Protein AF-A0A239PU44-F1 (afdb_monomer)

Mean predicted aligned error: 12.12 Å

Structure (mmCIF, N/CA/C/O backbone):
data_AF-A0A239PU44-F1
#
_entry.id   AF-A0A239PU44-F1
#
loop_
_atom_site.group_PDB
_atom_site.id
_atom_site.type_symbol
_atom_site.label_atom_id
_atom_site.label_alt_id
_atom_site.label_comp_id
_atom_site.label_asym_id
_atom_site.label_entity_id
_atom_site.label_seq_id
_atom_site.pdbx_PDB_ins_code
_atom_site.Cartn_x
_atom_site.Cartn_y
_atom_site.Cartn_z
_atom_site.occupancy
_atom_site.B_iso_or_equiv
_atom_site.auth_seq_id
_atom_site.auth_comp_id
_atom_site.auth_asym_id
_atom_site.auth_atom_id
_atom_site.pdbx_PDB_model_num
ATOM 1 N N . MET A 1 1 ? 9.292 5.115 5.895 1.00 65.56 1 MET A N 1
ATOM 2 C CA . MET A 1 1 ? 8.754 4.420 4.707 1.00 65.56 1 MET A CA 1
ATOM 3 C C . MET A 1 1 ? 9.204 5.001 3.378 1.00 65.56 1 MET A C 1
ATOM 5 O O . MET A 1 1 ? 9.672 4.224 2.562 1.00 65.56 1 MET A O 1
ATOM 9 N N . ASN A 1 2 ? 9.141 6.322 3.161 1.00 67.75 2 ASN A N 1
ATOM 10 C CA . ASN A 1 2 ? 9.729 6.926 1.953 1.00 67.75 2 ASN A CA 1
ATOM 11 C C . ASN A 1 2 ? 11.203 6.542 1.766 1.00 67.75 2 ASN A C 1
ATOM 13 O O . ASN A 1 2 ? 11.635 6.293 0.648 1.00 67.75 2 ASN A O 1
ATOM 17 N N . ARG A 1 3 ? 11.947 6.391 2.871 1.00 77.75 3 ARG A N 1
ATOM 18 C CA . ARG A 1 3 ? 13.293 5.804 2.870 1.00 77.75 3 ARG A CA 1
ATOM 19 C C . ARG A 1 3 ? 13.322 4.351 2.371 1.00 77.75 3 ARG A C 1
ATOM 21 O O . ARG A 1 3 ? 14.103 4.056 1.486 1.00 77.75 3 ARG A O 1
ATOM 28 N N . THR A 1 4 ? 12.452 3.474 2.875 1.00 73.31 4 THR A N 1
ATOM 29 C CA . THR A 1 4 ? 12.359 2.056 2.469 1.00 73.31 4 THR A CA 1
ATOM 30 C C . THR A 1 4 ? 11.954 1.894 1.003 1.00 73.31 4 THR A C 1
ATOM 32 O O . THR A 1 4 ? 12.549 1.089 0.299 1.00 73.31 4 THR A O 1
ATOM 35 N N . ILE A 1 5 ? 10.981 2.686 0.536 1.00 70.75 5 ILE A N 1
ATOM 36 C CA . ILE A 1 5 ? 10.567 2.732 -0.872 1.00 70.75 5 ILE A CA 1
ATOM 37 C C . ILE A 1 5 ? 11.750 3.172 -1.733 1.00 70.75 5 ILE A C 1
ATOM 39 O O . ILE A 1 5 ? 12.117 2.455 -2.654 1.00 70.75 5 ILE A O 1
ATOM 43 N N . LYS A 1 6 ? 12.396 4.299 -1.395 1.00 74.38 6 LYS A N 1
ATOM 44 C CA . LYS A 1 6 ? 13.578 4.787 -2.122 1.00 74.38 6 LYS A CA 1
ATOM 45 C C . LYS A 1 6 ? 14.726 3.781 -2.115 1.00 74.38 6 LYS A C 1
ATOM 47 O O . LYS A 1 6 ? 15.371 3.607 -3.134 1.00 74.38 6 LYS A O 1
ATOM 52 N N . GLU A 1 7 ? 15.007 3.113 -1.003 1.00 70.69 7 GLU A N 1
ATOM 53 C CA . GLU A 1 7 ? 16.078 2.110 -0.946 1.00 70.69 7 GLU A CA 1
ATOM 54 C C . GLU A 1 7 ? 15.757 0.885 -1.814 1.00 70.69 7 GLU A C 1
ATOM 56 O O . GLU A 1 7 ? 16.637 0.399 -2.525 1.00 70.69 7 GLU A O 1
ATOM 61 N N . ALA A 1 8 ? 14.504 0.422 -1.811 1.00 63.75 8 ALA A N 1
ATOM 62 C CA . ALA A 1 8 ? 14.069 -0.704 -2.628 1.00 63.75 8 ALA A CA 1
ATOM 63 C C . ALA A 1 8 ? 14.060 -0.377 -4.125 1.00 63.75 8 ALA A C 1
ATOM 65 O O . ALA A 1 8 ? 14.386 -1.248 -4.924 1.00 63.75 8 ALA A O 1
ATOM 66 N N . THR A 1 9 ? 13.718 0.855 -4.509 1.00 67.69 9 THR A N 1
ATOM 67 C CA . THR A 1 9 ? 13.592 1.221 -5.923 1.00 67.69 9 THR A CA 1
ATOM 68 C C . THR A 1 9 ? 14.845 1.848 -6.508 1.00 67.69 9 THR A C 1
ATOM 70 O O . THR A 1 9 ? 15.152 1.539 -7.647 1.00 67.69 9 THR A O 1
ATOM 73 N N . VAL A 1 10 ? 15.594 2.666 -5.764 1.00 65.56 10 VAL A N 1
ATOM 74 C CA . VAL A 1 10 ? 16.726 3.451 -6.298 1.00 65.56 10 VAL A CA 1
ATOM 75 C C . VAL A 1 10 ? 18.067 2.722 -6.176 1.00 65.56 10 VAL A C 1
ATOM 77 O O . VAL A 1 10 ? 18.938 2.928 -7.009 1.00 65.56 10 VAL A O 1
ATOM 80 N N . LYS A 1 11 ? 18.272 1.881 -5.150 1.00 62.88 11 LYS A N 1
ATOM 81 C CA . LYS A 1 11 ? 19.582 1.235 -4.909 1.00 62.88 11 LYS A CA 1
ATOM 82 C C . LYS A 1 11 ? 19.694 -0.211 -5.395 1.00 62.88 11 LYS A C 1
ATOM 84 O O . LYS A 1 11 ? 20.810 -0.696 -5.536 1.00 62.88 11 LYS A O 1
ATOM 89 N N . ARG A 1 12 ? 18.578 -0.923 -5.589 1.00 64.31 12 ARG A N 1
ATOM 90 C CA . ARG A 1 12 ? 18.581 -2.371 -5.886 1.00 64.31 12 ARG A CA 1
ATOM 91 C C . ARG A 1 12 ? 18.319 -2.734 -7.344 1.00 64.31 12 ARG A C 1
ATOM 93 O O . ARG A 1 12 ? 18.649 -3.851 -7.726 1.00 64.31 12 ARG A O 1
ATOM 100 N N . PHE A 1 13 ? 17.733 -1.839 -8.133 1.00 65.50 13 PHE A N 1
ATOM 101 C CA . PHE A 1 13 ? 17.326 -2.139 -9.503 1.00 65.50 13 PHE A CA 1
ATOM 102 C C . PHE A 1 13 ? 17.782 -1.027 -10.440 1.00 65.50 13 PHE A C 1
ATOM 104 O O . PHE A 1 13 ? 17.554 0.149 -10.164 1.00 65.50 13 PHE A O 1
ATOM 111 N N . HIS A 1 14 ? 18.420 -1.418 -11.541 1.00 71.44 14 HIS A N 1
ATOM 112 C CA . HIS A 1 14 ? 18.578 -0.551 -12.698 1.00 71.44 14 HIS A CA 1
ATOM 113 C C . HIS A 1 14 ? 17.301 -0.669 -13.534 1.00 71.44 14 HIS A C 1
ATOM 115 O O . HIS A 1 14 ? 16.811 -1.780 -13.736 1.00 71.44 14 HIS A O 1
ATOM 121 N N . TYR A 1 15 ? 16.745 0.459 -13.972 1.00 76.06 15 TYR A N 1
ATOM 122 C CA . TYR A 1 15 ? 15.602 0.468 -14.883 1.00 76.06 15 TYR A CA 1
ATOM 123 C C . TYR A 1 15 ? 16.072 0.916 -16.254 1.00 76.06 15 TYR A C 1
ATOM 125 O O . TYR A 1 15 ? 16.744 1.943 -16.361 1.00 76.06 15 TYR A O 1
ATOM 133 N N . ASP A 1 16 ? 15.680 0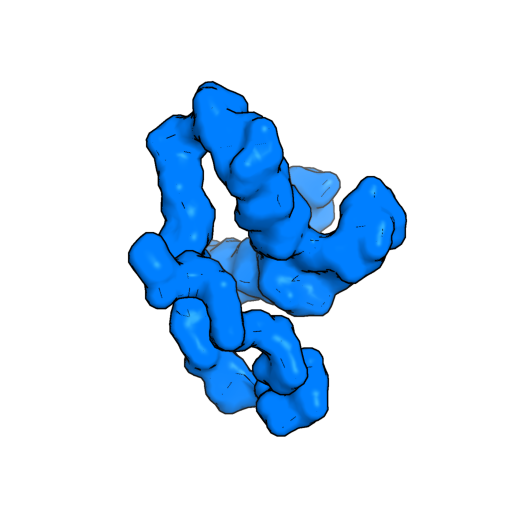.170 -17.281 1.00 75.00 16 ASP A N 1
ATOM 134 C CA . ASP A 1 16 ? 15.979 0.529 -18.669 1.00 75.00 16 ASP A CA 1
ATOM 135 C C . ASP A 1 16 ? 14.980 1.564 -19.200 1.00 75.00 16 ASP A C 1
ATOM 137 O O . ASP A 1 16 ? 15.290 2.355 -20.088 1.00 75.00 16 ASP A O 1
ATOM 141 N N . ASN A 1 17 ? 13.763 1.577 -18.645 1.00 78.94 17 ASN A N 1
ATOM 142 C CA . ASN A 1 17 ? 12.704 2.504 -19.018 1.00 78.94 17 ASN A CA 1
ATOM 143 C C . ASN A 1 17 ? 11.851 2.927 -17.809 1.00 78.94 17 ASN A C 1
ATOM 145 O O . ASN A 1 17 ? 11.831 2.282 -16.756 1.00 78.94 17 ASN A O 1
ATOM 149 N N . HIS A 1 18 ? 11.115 4.028 -17.970 1.00 82.50 18 HIS A N 1
ATOM 150 C CA . HIS A 1 18 ? 10.243 4.549 -16.917 1.00 82.50 18 HIS A CA 1
ATOM 151 C C . HIS A 1 18 ? 9.058 3.628 -16.590 1.00 82.50 18 HIS A C 1
ATOM 153 O O . HIS A 1 18 ? 8.568 3.655 -15.460 1.00 82.50 18 HIS A O 1
ATOM 159 N N . ASP A 1 19 ? 8.611 2.790 -17.523 1.00 83.00 19 ASP A N 1
ATOM 160 C CA . ASP A 1 19 ? 7.454 1.913 -17.318 1.00 83.00 19 ASP A CA 1
ATOM 161 C C . ASP A 1 19 ? 7.759 0.756 -16.356 1.00 83.00 19 ASP A C 1
ATOM 163 O O . ASP A 1 19 ? 6.923 0.399 -15.519 1.00 83.00 19 ASP A O 1
ATOM 167 N N . GLN A 1 20 ? 8.987 0.231 -16.381 1.00 80.12 20 GLN A N 1
ATOM 168 C CA . GLN A 1 20 ? 9.478 -0.750 -15.411 1.00 80.12 20 GLN A CA 1
ATOM 169 C C . GLN A 1 20 ? 9.493 -0.165 -13.992 1.00 80.12 20 GLN A C 1
ATOM 171 O O . GLN A 1 20 ? 9.052 -0.820 -13.043 1.00 80.12 20 GLN A O 1
ATOM 176 N N . LEU A 1 21 ? 9.935 1.090 -13.842 1.00 82.38 21 LEU A N 1
ATOM 177 C CA . LEU A 1 21 ? 9.906 1.794 -12.558 1.00 82.38 21 LEU A CA 1
ATOM 178 C C . LEU A 1 21 ? 8.465 1.995 -12.066 1.00 82.38 21 LEU A C 1
A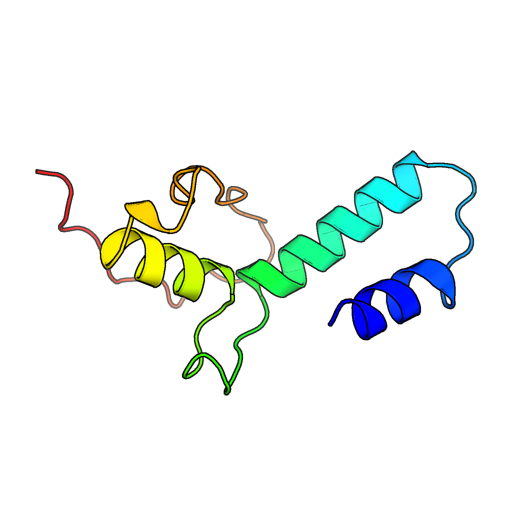TOM 180 O O . LEU A 1 21 ? 8.176 1.735 -10.897 1.00 82.38 21 LEU A O 1
ATOM 184 N N . ARG A 1 22 ? 7.549 2.424 -12.946 1.00 84.12 22 ARG A N 1
ATOM 185 C CA . ARG A 1 22 ? 6.128 2.626 -12.606 1.00 84.12 22 ARG A CA 1
ATOM 186 C C . ARG A 1 22 ? 5.469 1.332 -12.142 1.00 84.12 22 ARG A C 1
ATOM 188 O O . ARG A 1 22 ? 4.801 1.333 -11.110 1.00 84.12 22 ARG A O 1
ATOM 195 N N . THR A 1 23 ? 5.703 0.237 -12.859 1.00 84.69 23 THR A N 1
ATOM 196 C CA . THR A 1 23 ? 5.159 -1.086 -12.520 1.00 84.69 23 THR A CA 1
ATOM 197 C C . THR A 1 23 ? 5.683 -1.558 -11.167 1.00 84.69 23 THR A C 1
ATOM 199 O O . THR A 1 23 ? 4.907 -1.913 -10.285 1.00 84.69 23 THR A O 1
ATOM 202 N N . ARG A 1 24 ? 6.998 -1.461 -10.937 1.00 81.19 24 ARG A N 1
ATOM 203 C CA . ARG A 1 24 ? 7.596 -1.896 -9.669 1.00 81.19 24 ARG A CA 1
ATOM 204 C C . ARG A 1 24 ? 7.134 -1.054 -8.480 1.00 81.19 24 ARG A C 1
ATOM 206 O O . ARG A 1 24 ? 6.935 -1.586 -7.387 1.00 81.19 24 ARG A O 1
ATOM 213 N N . LEU A 1 25 ? 6.962 0.253 -8.678 1.00 82.75 25 LEU A N 1
ATOM 214 C CA . LEU A 1 25 ? 6.376 1.133 -7.669 1.00 82.75 25 LEU A CA 1
ATOM 215 C C . LEU A 1 25 ? 4.934 0.733 -7.355 1.00 82.75 25 LEU A C 1
ATOM 217 O O . LEU A 1 25 ? 4.578 0.687 -6.179 1.00 82.75 25 LEU A O 1
ATOM 221 N N . ALA A 1 26 ? 4.128 0.413 -8.370 1.00 84.06 26 ALA A N 1
ATOM 222 C CA . ALA A 1 26 ? 2.757 -0.049 -8.177 1.00 84.06 26 ALA A CA 1
ATOM 223 C C . ALA A 1 26 ? 2.706 -1.354 -7.365 1.00 84.06 26 ALA A C 1
ATOM 225 O O . ALA A 1 26 ? 1.968 -1.414 -6.382 1.00 84.06 26 ALA A O 1
ATOM 226 N N . ASP A 1 27 ? 3.550 -2.341 -7.687 1.00 83.38 27 ASP A N 1
ATOM 227 C CA . ASP A 1 27 ? 3.651 -3.600 -6.934 1.00 83.38 27 ASP A CA 1
ATOM 228 C C . ASP A 1 27 ? 4.016 -3.358 -5.465 1.00 83.38 27 ASP A C 1
ATOM 230 O O . ASP A 1 27 ? 3.399 -3.909 -4.551 1.00 83.38 27 ASP A O 1
ATOM 234 N N . PHE A 1 28 ? 5.021 -2.509 -5.221 1.00 79.75 28 PHE A N 1
ATOM 235 C CA . PHE A 1 28 ? 5.471 -2.201 -3.867 1.00 79.75 28 PHE A CA 1
ATOM 236 C C . PHE A 1 28 ? 4.378 -1.491 -3.063 1.00 79.75 28 PHE A C 1
ATOM 238 O O . PHE A 1 28 ? 4.136 -1.826 -1.902 1.00 79.75 28 PHE A O 1
ATOM 245 N N . LEU A 1 29 ? 3.710 -0.512 -3.679 1.00 83.94 29 LEU A N 1
ATOM 246 C CA . LEU A 1 29 ? 2.600 0.209 -3.066 1.00 83.94 29 LEU A CA 1
ATOM 247 C C . LEU A 1 29 ? 1.429 -0.729 -2.774 1.00 83.94 29 LEU A C 1
ATOM 249 O O . LEU A 1 29 ? 0.866 -0.648 -1.688 1.00 83.94 29 LEU A O 1
ATOM 253 N N . ALA A 1 30 ? 1.097 -1.647 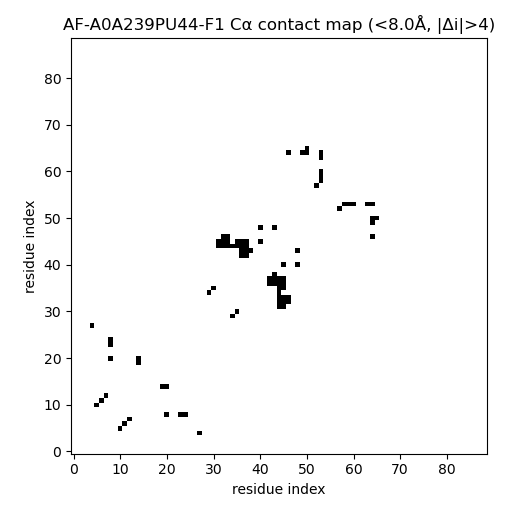-3.683 1.00 83.69 30 ALA A N 1
ATOM 254 C CA . ALA A 1 30 ? 0.041 -2.628 -3.470 1.00 83.69 30 ALA A CA 1
ATOM 255 C C . ALA A 1 30 ? 0.382 -3.582 -2.312 1.00 83.69 30 ALA A C 1
ATOM 257 O O . ALA A 1 30 ? -0.401 -3.735 -1.373 1.00 83.69 30 ALA A O 1
ATOM 258 N N . ALA A 1 31 ? 1.584 -4.163 -2.313 1.00 83.88 31 ALA A N 1
ATOM 259 C CA . ALA A 1 31 ? 2.037 -5.046 -1.241 1.00 83.88 31 ALA A CA 1
ATOM 260 C C . ALA A 1 31 ? 2.042 -4.337 0.122 1.00 83.88 31 ALA A C 1
ATOM 262 O O . ALA A 1 31 ? 1.669 -4.921 1.141 1.00 83.88 31 ALA A O 1
ATOM 263 N N . TYR A 1 32 ? 2.433 -3.062 0.150 1.00 83.38 32 TYR A N 1
ATOM 264 C CA . TYR A 1 32 ? 2.429 -2.282 1.376 1.00 83.38 32 TYR A CA 1
ATOM 265 C C . TYR A 1 32 ? 1.014 -1.917 1.841 1.00 83.38 32 TYR A C 1
ATOM 267 O O . TYR A 1 32 ? 0.685 -2.152 3.002 1.00 83.38 32 TYR A O 1
ATOM 275 N N . ASN A 1 33 ? 0.189 -1.364 0.951 1.00 86.25 33 ASN A N 1
ATOM 276 C CA . ASN A 1 33 ? -1.133 -0.847 1.296 1.00 86.25 33 ASN A CA 1
ATOM 277 C C . ASN A 1 33 ? -2.124 -1.953 1.668 1.00 86.25 33 ASN A C 1
ATOM 279 O O . ASN A 1 33 ? -2.972 -1.712 2.524 1.00 86.25 33 ASN A O 1
ATOM 283 N N . PHE A 1 34 ? -1.997 -3.141 1.063 1.00 84.62 34 PHE A N 1
ATOM 284 C CA . PHE A 1 34 ? -2.962 -4.237 1.213 1.00 84.62 34 PHE A CA 1
ATOM 285 C C . PHE A 1 34 ? -2.387 -5.491 1.878 1.00 84.62 34 PHE A C 1
ATOM 287 O O . PHE A 1 34 ? -3.116 -6.215 2.545 1.00 84.62 34 PHE A O 1
ATOM 294 N N . GLY A 1 35 ? -1.094 -5.779 1.718 1.00 84.00 35 GLY A N 1
ATOM 295 C CA . GLY A 1 35 ? -0.496 -7.011 2.245 1.00 84.00 35 GLY A CA 1
ATOM 296 C C . GLY A 1 35 ? 0.086 -6.871 3.652 1.00 84.00 35 GLY A C 1
ATOM 297 O O . GLY A 1 35 ? 0.069 -7.816 4.441 1.00 84.00 35 GLY A O 1
ATOM 298 N N . ARG A 1 36 ? 0.631 -5.698 3.997 1.00 82.81 36 ARG A N 1
ATOM 299 C CA . ARG A 1 36 ? 1.383 -5.519 5.244 1.00 82.81 36 ARG A CA 1
ATOM 300 C C . ARG A 1 36 ? 0.510 -4.969 6.370 1.00 82.81 36 ARG A C 1
ATOM 302 O O . ARG A 1 36 ? 0.166 -3.792 6.380 1.00 82.81 36 ARG A O 1
ATOM 309 N N . ARG A 1 37 ? 0.266 -5.787 7.396 1.00 86.75 37 ARG A N 1
ATOM 310 C CA . ARG A 1 37 ? -0.324 -5.346 8.671 1.00 86.75 37 ARG A CA 1
ATOM 311 C C . ARG A 1 37 ? 0.708 -4.661 9.560 1.00 86.75 37 ARG A C 1
ATOM 313 O O . ARG A 1 37 ? 1.840 -5.133 9.696 1.00 86.75 37 ARG A O 1
ATOM 320 N N . LEU A 1 38 ? 0.327 -3.546 10.178 1.00 88.88 38 LEU A N 1
ATOM 321 C CA . LEU A 1 38 ? 1.246 -2.712 10.952 1.00 88.88 38 LEU A CA 1
ATOM 322 C C . LEU A 1 38 ? 0.821 -2.629 12.410 1.00 88.88 38 LEU A C 1
ATOM 324 O O . LEU A 1 38 ? -0.287 -2.205 12.725 1.00 88.88 38 LEU A O 1
ATOM 328 N N . LYS A 1 39 ? 1.743 -2.957 13.322 1.00 89.62 39 LYS A N 1
ATOM 329 C CA . LYS A 1 39 ? 1.503 -2.874 14.773 1.00 89.62 39 LYS A CA 1
ATOM 330 C C . LYS A 1 39 ? 1.124 -1.461 15.228 1.00 89.62 39 LYS A C 1
ATOM 332 O O . LYS A 1 39 ? 0.288 -1.309 16.106 1.00 89.62 39 LYS A O 1
ATOM 337 N N . THR A 1 40 ? 1.698 -0.438 14.595 1.00 88.25 40 THR A N 1
ATOM 338 C CA . THR A 1 40 ? 1.396 0.976 14.868 1.00 88.25 40 THR A CA 1
ATOM 339 C C . THR A 1 40 ? -0.025 1.374 14.477 1.00 88.25 40 THR A C 1
ATOM 341 O O . THR A 1 40 ? -0.544 2.339 15.016 1.00 88.25 40 THR A O 1
ATOM 344 N N . LEU A 1 41 ? -0.650 0.640 13.550 1.00 88.88 41 LEU A N 1
ATOM 345 C CA . LEU A 1 41 ? -2.044 0.824 13.140 1.00 88.88 41 LEU A CA 1
ATOM 346 C C . LEU A 1 41 ? -2.954 -0.218 13.807 1.00 88.88 41 LEU A C 1
ATOM 348 O O . LEU A 1 41 ? -3.953 -0.633 13.230 1.00 88.88 41 LEU A O 1
ATOM 352 N N . SER A 1 42 ? -2.571 -0.711 14.990 1.00 89.44 42 SER A N 1
ATOM 353 C CA . SER A 1 42 ? -3.311 -1.746 15.726 1.00 89.44 42 SER A CA 1
ATOM 354 C C . SER A 1 42 ? -3.509 -3.048 14.936 1.00 89.44 42 SER A C 1
ATOM 356 O O . SER A 1 42 ? -4.504 -3.742 15.109 1.00 89.44 42 SER A O 1
ATOM 358 N N . GLY A 1 43 ? -2.562 -3.390 14.058 1.00 89.25 43 GLY A N 1
ATOM 359 C CA . GLY A 1 43 ? -2.637 -4.586 13.216 1.00 89.25 43 GLY A CA 1
ATOM 360 C C . GLY A 1 43 ? -3.428 -4.400 11.921 1.00 89.25 43 GLY A C 1
ATOM 361 O O . GLY A 1 43 ? -3.547 -5.362 11.167 1.00 89.25 43 GLY A O 1
ATOM 362 N N . LEU A 1 44 ? -3.910 -3.190 11.629 1.00 88.44 44 LEU A N 1
ATOM 363 C CA . LEU A 1 44 ? -4.538 -2.866 10.352 1.00 88.44 44 LEU A CA 1
ATOM 364 C C . LEU A 1 44 ? -3.492 -2.712 9.245 1.00 88.44 44 LEU A C 1
ATOM 366 O O . LEU A 1 44 ? -2.333 -2.335 9.476 1.00 88.44 44 LEU A O 1
ATOM 370 N N . THR A 1 45 ? -3.918 -2.995 8.022 1.00 90.69 45 THR A N 1
ATOM 371 C CA . THR A 1 45 ? -3.225 -2.548 6.818 1.00 90.69 45 THR A CA 1
ATOM 372 C C . THR A 1 45 ? -3.407 -1.034 6.651 1.00 90.69 45 THR A C 1
ATOM 374 O O . THR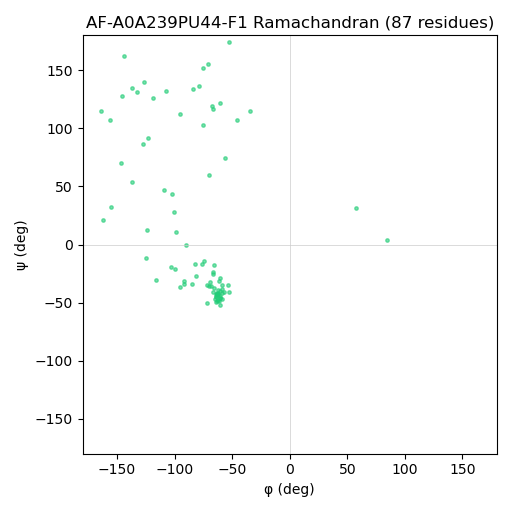 A 1 45 ? -4.377 -0.452 7.152 1.00 90.69 45 THR A O 1
ATOM 377 N N . PRO A 1 46 ? -2.488 -0.359 5.945 1.00 89.12 46 PRO A N 1
ATOM 378 C CA . PRO A 1 46 ? -2.636 1.057 5.633 1.00 89.12 46 PRO A CA 1
ATOM 379 C C . PRO A 1 46 ? -3.972 1.392 4.962 1.00 89.12 46 PRO A C 1
ATOM 381 O O . PRO A 1 46 ? -4.588 2.392 5.322 1.00 89.12 46 PRO A O 1
ATOM 384 N N . TYR A 1 47 ? -4.448 0.554 4.034 1.00 87.75 47 TYR A N 1
ATOM 385 C CA . TYR A 1 47 ? -5.730 0.774 3.363 1.00 87.75 47 TYR A CA 1
ATOM 386 C C . TYR A 1 47 ? -6.921 0.686 4.327 1.00 87.75 47 TYR A C 1
ATOM 388 O O . TYR A 1 47 ? -7.765 1.581 4.343 1.00 87.75 47 TYR A O 1
ATOM 396 N N . GLU A 1 48 ? -6.970 -0.345 5.173 1.00 87.69 48 GLU A N 1
ATOM 397 C CA . GLU A 1 48 ? -8.032 -0.499 6.179 1.00 87.69 48 GLU A CA 1
ATOM 398 C C . GLU A 1 48 ? -8.051 0.680 7.158 1.00 87.69 48 GLU A C 1
ATOM 400 O O . GLU A 1 48 ? -9.114 1.192 7.508 1.00 87.69 48 GLU A O 1
ATOM 405 N N . TYR A 1 49 ? -6.873 1.155 7.570 1.00 89.19 49 TYR A N 1
ATOM 406 C CA . TYR A 1 49 ? -6.758 2.320 8.440 1.00 89.19 49 TYR A CA 1
ATOM 407 C C . TYR A 1 49 ? -7.292 3.596 7.778 1.00 89.19 49 TYR A C 1
ATOM 409 O O . TYR A 1 49 ? -8.025 4.355 8.411 1.00 89.19 49 TYR A O 1
ATOM 417 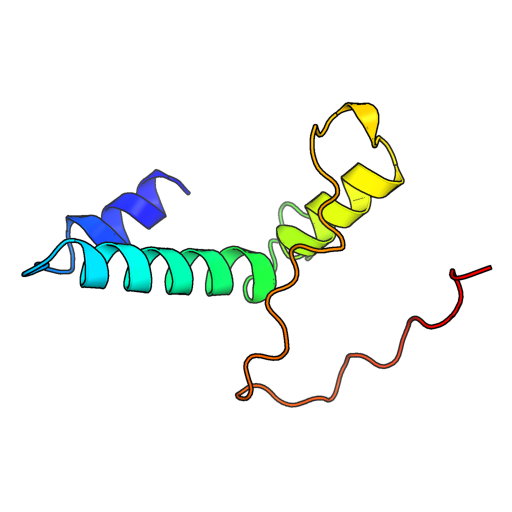N N . ILE A 1 50 ? -6.985 3.813 6.495 1.00 87.69 50 ILE A N 1
ATOM 418 C CA . ILE A 1 50 ? -7.512 4.947 5.723 1.00 87.69 50 ILE A CA 1
ATOM 419 C C . ILE A 1 50 ? -9.037 4.851 5.590 1.00 87.69 50 ILE A C 1
ATOM 421 O O . ILE A 1 50 ? -9.719 5.850 5.796 1.00 87.69 50 ILE A O 1
ATOM 425 N N . CYS A 1 51 ? -9.587 3.666 5.311 1.00 86.44 51 CYS A N 1
ATOM 426 C CA . CYS A 1 51 ? -11.039 3.459 5.243 1.00 86.44 51 CYS A CA 1
ATOM 427 C C . CYS A 1 51 ? -11.723 3.732 6.591 1.00 86.44 51 CYS A C 1
ATOM 429 O O . CYS A 1 51 ? -12.795 4.338 6.639 1.00 86.44 51 CYS A O 1
ATOM 431 N N . LYS A 1 52 ? -11.083 3.336 7.697 1.00 87.00 52 LYS A N 1
ATOM 432 C CA . LYS A 1 52 ? -11.564 3.631 9.049 1.00 87.00 52 LYS A CA 1
ATOM 433 C C . LYS A 1 52 ? -11.586 5.135 9.319 1.00 87.00 52 LYS A C 1
ATOM 435 O O . LYS A 1 52 ? -12.614 5.643 9.753 1.00 87.00 52 LYS A O 1
ATOM 440 N N . ILE A 1 53 ? -10.494 5.846 9.020 1.00 87.06 53 ILE A N 1
ATOM 441 C CA . ILE A 1 53 ? -10.440 7.310 9.165 1.00 87.06 53 ILE A CA 1
ATOM 442 C C . ILE A 1 53 ? -11.484 7.975 8.279 1.00 87.06 53 ILE A C 1
ATOM 444 O O . ILE A 1 53 ? -12.180 8.852 8.760 1.00 87.06 53 ILE A O 1
ATOM 448 N N . TRP A 1 54 ? -11.637 7.548 7.025 1.00 84.62 54 TRP A N 1
ATOM 449 C CA . TRP A 1 54 ? -12.652 8.097 6.125 1.00 84.62 54 TRP A CA 1
ATOM 450 C C . TRP A 1 54 ? -14.067 7.969 6.694 1.00 84.62 54 TRP A C 1
ATOM 452 O O . TRP A 1 54 ? -14.863 8.893 6.595 1.00 84.62 54 TRP A O 1
ATOM 462 N N . THR A 1 55 ? -14.371 6.831 7.319 1.00 81.44 55 THR A N 1
ATOM 463 C CA . THR A 1 55 ? -15.687 6.588 7.922 1.00 81.44 55 THR A CA 1
ATOM 464 C C . THR A 1 55 ? -15.912 7.450 9.167 1.00 81.44 55 THR A C 1
ATOM 466 O O . THR A 1 55 ? -17.032 7.879 9.420 1.00 81.44 55 THR A O 1
ATOM 469 N N . SER A 1 56 ? -14.867 7.698 9.962 1.00 86.00 56 SER A N 1
ATOM 470 C CA . SER A 1 56 ? -14.968 8.498 11.191 1.00 86.00 56 SER A CA 1
ATOM 471 C C . SER A 1 56 ? -14.856 10.007 10.950 1.00 86.00 56 SER A C 1
ATOM 473 O O . SER A 1 56 ? -15.476 10.784 11.666 1.00 86.00 56 SER A O 1
ATOM 475 N N . GLU A 1 57 ? -14.048 10.421 9.976 1.00 86.88 57 GLU A N 1
ATOM 476 C CA . GLU A 1 57 ? -13.653 11.806 9.712 1.00 86.88 57 GLU A CA 1
ATOM 477 C C . GLU A 1 57 ? -13.454 12.034 8.196 1.00 86.88 57 GLU A C 1
ATOM 479 O O . GLU A 1 57 ? -12.318 12.198 7.729 1.00 86.88 57 GLU A O 1
ATOM 484 N N . PRO A 1 58 ? -14.541 12.033 7.404 1.00 79.56 58 PRO A N 1
ATOM 485 C CA . PRO A 1 58 ? -14.466 12.124 5.944 1.00 79.56 58 PRO A CA 1
ATOM 486 C C . PRO A 1 58 ? -13.824 13.432 5.455 1.00 79.56 58 PRO A C 1
ATOM 488 O O . PRO A 1 58 ? -13.094 13.420 4.468 1.00 79.56 58 PRO A O 1
ATOM 491 N N . ASP A 1 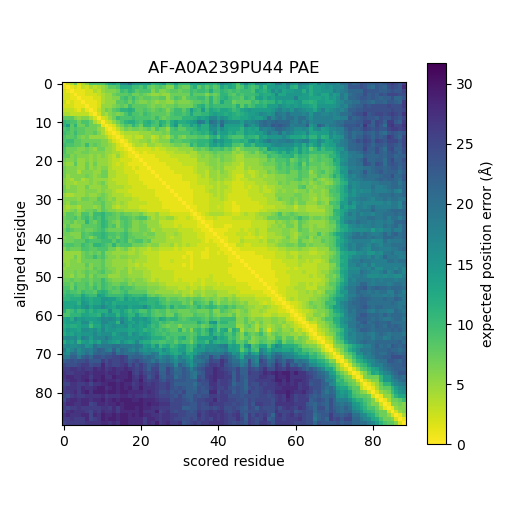59 ? -13.993 14.538 6.186 1.00 82.75 59 ASP A N 1
ATOM 492 C CA . ASP A 1 59 ? -13.485 15.866 5.804 1.00 82.75 59 ASP A CA 1
ATOM 493 C C . ASP A 1 59 ? -11.950 15.965 5.787 1.00 82.75 59 ASP A C 1
ATOM 495 O O . ASP A 1 59 ? -11.378 16.876 5.185 1.00 82.75 59 ASP A O 1
ATOM 499 N N . ARG A 1 60 ? -11.245 15.024 6.433 1.00 81.81 60 ARG A N 1
ATOM 500 C CA . ARG A 1 60 ? -9.771 15.001 6.458 1.00 81.81 60 ARG A CA 1
ATOM 501 C C . ARG A 1 60 ? -9.148 14.546 5.145 1.00 81.81 60 ARG A C 1
ATOM 503 O O . ARG A 1 60 ? -7.936 14.668 4.963 1.00 81.81 60 ARG A O 1
ATOM 510 N N . LEU A 1 61 ? -9.942 13.966 4.256 1.00 78.19 61 LEU A N 1
ATOM 511 C CA . LEU A 1 61 ? -9.483 13.377 3.011 1.00 78.19 61 LEU A CA 1
ATOM 512 C C . LEU A 1 61 ? -10.292 13.982 1.859 1.00 78.19 61 LEU A C 1
ATOM 514 O O . LEU A 1 61 ? -11.491 14.198 1.943 1.00 78.19 61 LEU A O 1
ATOM 518 N N . THR A 1 62 ? -9.636 14.265 0.738 1.00 78.00 62 THR A N 1
ATOM 519 C CA . THR A 1 62 ? -10.320 14.858 -0.426 1.00 78.00 62 THR A CA 1
ATOM 520 C C . THR A 1 62 ? -11.030 13.805 -1.282 1.00 78.00 62 THR A C 1
ATOM 522 O O . THR A 1 62 ? -11.858 14.139 -2.125 1.00 78.00 62 THR A O 1
ATOM 525 N N . ARG A 1 63 ? -10.686 12.520 -1.124 1.00 76.62 63 ARG A N 1
ATOM 526 C CA . ARG A 1 63 ? -11.130 11.451 -2.024 1.00 76.62 63 ARG A CA 1
ATOM 527 C C . ARG A 1 63 ? -11.563 10.214 -1.250 1.00 76.62 63 ARG A C 1
ATOM 529 O O . ARG A 1 63 ? -10.831 9.745 -0.384 1.00 76.62 63 ARG A O 1
ATOM 536 N N . ASN A 1 64 ? -12.708 9.660 -1.645 1.00 72.12 64 ASN A N 1
ATOM 537 C CA . ASN A 1 64 ? -13.246 8.434 -1.070 1.00 72.12 64 ASN A CA 1
ATOM 538 C C . ASN A 1 64 ? -12.349 7.220 -1.421 1.00 72.12 64 ASN A C 1
ATOM 540 O O . ASN A 1 64 ? -12.188 6.914 -2.610 1.00 72.12 64 ASN A O 1
ATOM 544 N N . PRO A 1 65 ? -11.778 6.517 -0.422 1.00 71.81 65 PRO A N 1
ATOM 545 C CA . PRO A 1 65 ? -10.892 5.375 -0.635 1.00 71.81 65 PRO A CA 1
ATOM 546 C C . PRO A 1 65 ? -11.627 4.082 -1.023 1.00 71.81 65 PRO A C 1
ATOM 548 O O . PRO A 1 65 ? -10.988 3.185 -1.562 1.00 71.81 65 PRO A O 1
ATOM 551 N N . ILE A 1 66 ? -12.948 3.979 -0.818 1.00 71.06 66 ILE A N 1
ATOM 552 C CA . ILE A 1 66 ? -13.734 2.740 -1.002 1.00 71.06 66 ILE A CA 1
ATOM 553 C C . ILE A 1 66 ? -13.669 2.217 -2.450 1.00 71.06 66 ILE A C 1
ATOM 555 O O . ILE A 1 66 ? -13.712 1.013 -2.688 1.00 71.06 66 ILE A O 1
ATOM 559 N N . HIS A 1 67 ? -13.497 3.111 -3.426 1.00 67.25 67 HIS A N 1
ATOM 560 C CA . HIS A 1 67 ? -13.371 2.755 -4.844 1.00 67.25 67 HIS A CA 1
ATOM 561 C C . HIS A 1 67 ? -11.923 2.495 -5.293 1.00 67.25 67 HIS A C 1
ATOM 563 O O . HIS A 1 67 ? -11.688 2.233 -6.469 1.00 67.25 67 HIS A O 1
ATOM 569 N N . GLN A 1 68 ? -10.940 2.610 -4.392 1.00 67.06 68 GLN A N 1
ATOM 570 C CA . GLN A 1 68 ? -9.514 2.456 -4.706 1.00 67.06 68 GLN A CA 1
ATOM 571 C C . GLN A 1 68 ? -8.962 1.071 -4.371 1.00 67.06 68 GLN A C 1
ATOM 573 O O . GLN A 1 68 ? -7.747 0.870 -4.423 1.00 67.06 68 GLN A O 1
ATOM 578 N N . MET A 1 69 ? -9.828 0.110 -4.047 1.00 63.50 69 MET A N 1
ATOM 579 C CA . MET A 1 69 ? -9.402 -1.272 -3.896 1.00 63.50 69 MET A CA 1
ATOM 580 C C . MET A 1 69 ? -8.958 -1.792 -5.273 1.00 63.50 69 MET A C 1
ATOM 582 O O . MET A 1 69 ? -9.783 -1.840 -6.190 1.00 63.50 69 MET A O 1
ATOM 586 N N . PRO A 1 70 ? -7.677 -2.167 -5.467 1.00 60.19 70 PRO A N 1
ATOM 587 C CA . PRO A 1 70 ? -7.315 -2.959 -6.622 1.00 60.19 70 PRO A CA 1
ATOM 588 C C . PRO A 1 70 ? -8.128 -4.239 -6.468 1.00 60.19 70 PRO A C 1
ATOM 590 O O . PRO A 1 70 ? -8.091 -4.878 -5.414 1.00 60.19 70 PRO A O 1
ATOM 593 N N . GLY A 1 71 ? -8.954 -4.549 -7.464 1.00 62.47 71 GLY A N 1
ATOM 594 C CA . GLY A 1 71 ? -9.722 -5.787 -7.471 1.00 62.47 71 GLY A CA 1
ATOM 595 C C . GLY A 1 71 ? -8.825 -7.010 -7.249 1.00 62.47 71 GLY A C 1
ATOM 596 O O . GLY A 1 71 ? -7.601 -6.919 -7.176 1.00 62.47 71 GLY A O 1
ATOM 597 N N . LEU A 1 72 ? -9.453 -8.174 -7.130 1.00 44.66 72 LEU A N 1
ATOM 598 C CA . LEU A 1 72 ? -8.811 -9.418 -6.721 1.00 44.66 72 LEU A CA 1
ATOM 599 C C . LEU A 1 72 ? -7.465 -9.690 -7.438 1.00 44.66 72 LEU A C 1
ATOM 601 O O . LEU A 1 72 ? -7.441 -10.080 -8.602 1.00 44.66 72 LEU A O 1
ATOM 605 N N . ASN A 1 73 ? -6.343 -9.542 -6.724 1.00 45.91 73 ASN A N 1
ATOM 606 C CA . ASN A 1 73 ? -5.057 -10.087 -7.159 1.00 45.91 73 ASN A CA 1
ATOM 607 C C . ASN A 1 73 ? -5.109 -11.595 -6.908 1.00 45.91 73 ASN A C 1
ATOM 609 O O . ASN A 1 73 ? -5.032 -12.053 -5.767 1.00 45.91 73 ASN A O 1
ATOM 613 N N . SER A 1 74 ? -5.314 -12.367 -7.969 1.00 42.78 74 SER A N 1
ATOM 614 C CA . SER A 1 74 ? -5.560 -13.806 -7.949 1.00 42.78 74 SER A CA 1
ATOM 615 C C . SER A 1 74 ? -4.327 -14.630 -7.555 1.00 42.78 74 SER A C 1
ATOM 617 O O . SER A 1 74 ? -3.902 -15.449 -8.350 1.00 42.78 74 SER A O 1
ATOM 619 N N . TYR A 1 75 ? -3.747 -14.433 -6.362 1.00 41.25 75 TYR A N 1
ATOM 620 C CA . TYR A 1 75 ? -2.722 -15.316 -5.777 1.00 41.25 75 TYR A CA 1
ATOM 621 C C . TYR A 1 75 ? -2.629 -15.267 -4.236 1.00 41.25 75 TYR A C 1
ATOM 623 O O . TYR A 1 75 ? -1.547 -15.473 -3.711 1.00 41.25 75 TYR A O 1
ATOM 631 N N . VAL A 1 76 ? -3.698 -15.052 -3.455 1.00 37.19 76 VAL A N 1
ATOM 632 C CA . VAL A 1 76 ? -3.700 -15.517 -2.044 1.00 37.19 76 VAL A CA 1
ATOM 633 C C . VAL A 1 76 ? -5.102 -15.957 -1.616 1.00 37.19 76 VAL A C 1
ATOM 635 O O . VAL A 1 76 ? -6.080 -15.239 -1.785 1.00 37.19 76 VAL A O 1
ATOM 638 N N . SER A 1 77 ? -5.153 -17.175 -1.076 1.00 31.84 77 SER A N 1
ATOM 639 C CA . SER A 1 77 ? -6.297 -17.926 -0.555 1.00 31.84 77 SER A CA 1
ATOM 640 C C . SER A 1 77 ? -7.384 -17.089 0.140 1.00 31.84 77 SER A C 1
ATOM 642 O O . SER A 1 77 ? -7.202 -16.588 1.248 1.00 31.84 77 SER A O 1
ATOM 644 N N . PHE A 1 78 ? -8.562 -17.088 -0.483 1.00 39.38 78 PHE A N 1
ATOM 645 C CA . PHE A 1 78 ? -9.888 -16.805 0.074 1.00 39.38 78 PHE A CA 1
ATOM 646 C C . PHE A 1 78 ? -10.225 -17.726 1.267 1.00 39.38 78 PHE A C 1
ATOM 648 O O . PHE A 1 78 ? -11.011 -18.663 1.129 1.00 39.38 78 PHE A O 1
ATOM 655 N N . ARG A 1 79 ? -9.638 -17.520 2.450 1.00 36.91 79 ARG A N 1
ATOM 656 C CA . ARG A 1 79 ? -10.109 -18.239 3.654 1.00 36.91 79 ARG A CA 1
ATOM 657 C C . ARG A 1 79 ? -10.510 -17.389 4.853 1.00 36.91 79 ARG A C 1
ATOM 659 O O . ARG A 1 79 ? -11.240 -17.916 5.678 1.00 36.91 79 ARG A O 1
ATOM 666 N N . ASP A 1 80 ? -10.219 -16.087 4.880 1.00 41.03 80 ASP A N 1
ATOM 667 C CA . ASP A 1 80 ? -10.463 -15.289 6.098 1.00 41.03 80 ASP A CA 1
ATOM 668 C C . ASP A 1 80 ? -11.360 -14.044 5.926 1.00 41.03 80 ASP A C 1
ATOM 670 O O . ASP A 1 80 ? -11.437 -13.222 6.835 1.00 41.03 80 ASP A O 1
ATOM 674 N N . MET A 1 81 ? -12.076 -13.871 4.806 1.00 40.94 81 MET A N 1
ATOM 675 C CA . MET A 1 81 ? -12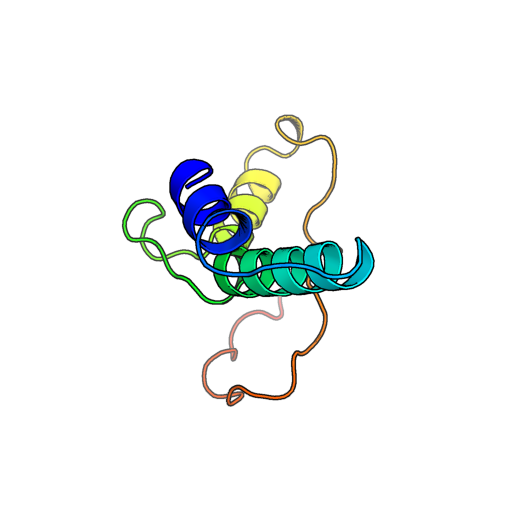.895 -12.663 4.556 1.00 40.94 81 MET A CA 1
ATOM 676 C C . MET A 1 81 ? -14.408 -12.922 4.622 1.00 40.94 81 MET A C 1
ATOM 678 O O . MET A 1 81 ? -15.165 -12.512 3.747 1.00 40.94 81 MET A O 1
ATOM 682 N N . ALA A 1 82 ? -14.855 -13.620 5.665 1.00 44.06 82 ALA A N 1
ATOM 683 C CA . ALA A 1 82 ? -16.266 -13.918 5.903 1.00 44.06 82 ALA A CA 1
ATOM 684 C C . ALA A 1 82 ? -16.911 -13.020 6.974 1.00 44.06 82 ALA A C 1
ATOM 686 O O . ALA A 1 82 ? -17.633 -13.549 7.797 1.00 44.06 82 ALA A O 1
ATOM 687 N N . ILE A 1 83 ? -16.675 -11.700 6.993 1.00 46.75 83 ILE A N 1
ATOM 688 C CA . ILE A 1 83 ? -17.530 -10.680 7.653 1.00 46.75 83 ILE A CA 1
ATOM 689 C C . ILE A 1 83 ? -17.207 -9.370 6.905 1.00 46.75 83 ILE A C 1
ATOM 691 O O . ILE A 1 83 ? -16.064 -8.933 6.940 1.00 46.75 83 ILE A O 1
ATOM 695 N N . ILE A 1 84 ? -18.058 -8.807 6.041 1.00 41.59 84 ILE A N 1
ATOM 696 C CA . ILE A 1 84 ? -19.136 -7.858 6.364 1.00 41.59 84 ILE A CA 1
ATOM 697 C C . ILE A 1 84 ? -20.098 -7.800 5.154 1.00 41.59 84 ILE A C 1
ATOM 699 O O . ILE A 1 84 ? -19.712 -7.285 4.104 1.00 41.59 84 ILE A O 1
ATOM 703 N N . PRO A 1 85 ? -21.363 -8.232 5.294 1.00 42.47 85 PRO A N 1
ATOM 704 C CA . PRO A 1 85 ? -22.445 -7.692 4.483 1.00 42.47 85 PRO A CA 1
ATOM 705 C C . PRO A 1 85 ? -23.537 -7.129 5.402 1.00 42.47 85 PRO A C 1
ATOM 707 O O . PRO A 1 85 ? -24.419 -7.871 5.820 1.00 42.47 85 PRO A O 1
ATOM 710 N N . SER A 1 86 ? -23.487 -5.833 5.745 1.00 43.66 86 SER A N 1
ATOM 711 C CA . SER A 1 86 ? -24.640 -5.177 6.398 1.00 43.66 86 SER A CA 1
ATOM 712 C C . SER A 1 86 ? -24.682 -3.637 6.379 1.00 43.66 86 SER A C 1
ATOM 714 O O . SER A 1 86 ? -25.369 -3.062 7.216 1.00 43.66 86 SER A O 1
ATOM 716 N N . LEU A 1 87 ? -23.994 -2.926 5.478 1.00 41.34 87 LEU A N 1
ATOM 717 C CA . LEU A 1 87 ? -24.126 -1.455 5.402 1.00 41.34 87 LEU A CA 1
ATOM 718 C C . LEU A 1 87 ? -24.232 -0.933 3.964 1.00 41.34 87 LEU A C 1
ATOM 720 O O . LEU A 1 87 ? -23.500 -0.051 3.530 1.00 41.34 87 LEU A O 1
ATOM 724 N N . LEU A 1 88 ? -25.189 -1.503 3.238 1.00 37.97 88 LEU A N 1
ATOM 725 C CA . LEU A 1 88 ? -25.846 -0.859 2.104 1.00 37.97 88 LEU A CA 1
ATOM 726 C C . LEU A 1 88 ? -27.351 -0.949 2.376 1.00 37.97 88 LEU A C 1
ATOM 728 O O . LEU A 1 88 ? -28.001 -1.929 2.015 1.00 37.97 88 LEU A O 1
ATOM 732 N N . ALA A 1 89 ? -27.842 0.038 3.120 1.00 37.94 89 ALA A N 1
ATOM 733 C CA . ALA A 1 89 ? -29.219 0.507 3.061 1.00 37.94 89 ALA A CA 1
ATOM 734 C C . ALA A 1 89 ? -29.187 1.874 2.372 1.00 37.94 89 ALA A C 1
ATOM 736 O O . ALA A 1 89 ? -28.204 2.612 2.627 1.00 37.94 89 ALA A O 1
#

pLDDT: mean 71.49, std 17.22, range [31.84, 90.69]

Secondary structure (DSSP, 8-state):
-HHHHHHHHHSS---SSHHHHHHHHHHHHHIIIII---GGGTT--HHHHHHHHHHH-GGG-SS-GGGG-----SSS---S---------

Sequence (89 aa):
MNRTIKEATVKRFHYDNHDQLRTRLADFLAAYNFGRRLKTLSGLTPYEYICKIWTSEPDRLTRNPIHQMPGLNSYVSFRDMAIIPSLLA

Organism: NCBI:txid184748

Solvent-accessible surface area (backbone atoms only — not comparable to full-atom values): 5862 Å² total; per-residue (Å²): 102,74,65,57,54,45,49,62,55,67,74,72,50,90,68,94,48,71,65,59,50,5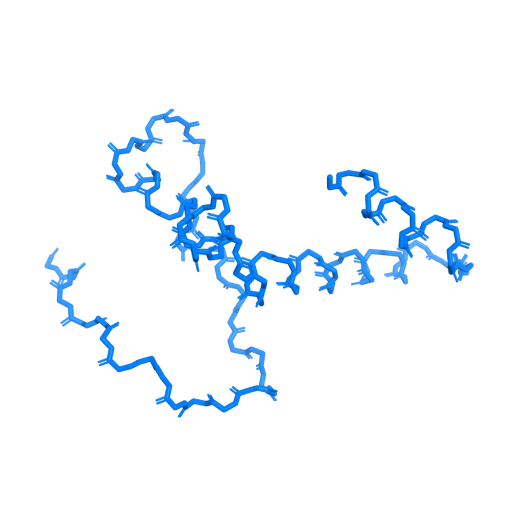4,51,54,51,50,53,51,49,46,46,46,36,69,68,41,62,31,75,92,58,80,55,32,23,57,48,58,49,50,50,51,44,44,74,77,46,48,88,81,51,97,66,81,60,86,81,66,63,78,68,87,72,93,81,70,85,94,77,83,83,88,7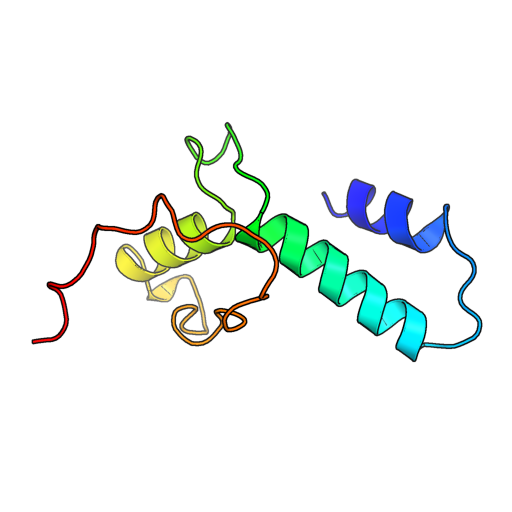9,86,91,87,86,87,128

InterPro domains:
  IPR012337 Ribonuclease H-like superfamily [SSF53098] (1-55)
  IPR036397 Ribonuclease H superfamily [G3DSA:3.30.420.10] (1-61)

Radius of gyration: 15.93 Å; Cα contacts (8 Å, |Δi|>4): 44; chains: 1; bounding box: 49×34×35 Å

Foldseek 3Di:
DVVVLCCVQVVPDDDPDVVVSVVVSVVVCCCQQPVDQDVVLVRDGVLVSVQVCCVVPVPVDPDHSPVVPPPDPPPDDPDPPPDDDDPDD